Protein AF-A0A5K0W586-F1 (afdb_monomer)

Organism: NCBI:txid210225

Secondary structure (DSSP, 8-state):
-PPPPTT---------S---TT-EEEEE-TTS-EEEEEGGGGSS--TT-------

pLDDT: mean 93.81, std 3.38, range [77.62, 97.44]

Structure (mmCIF, N/CA/C/O backbone):
data_AF-A0A5K0W586-F1
#
_entry.id   AF-A0A5K0W586-F1
#
loop_
_atom_site.group_PDB
_atom_site.id
_atom_site.type_symbol
_atom_site.label_atom_id
_atom_site.label_alt_id
_atom_site.label_comp_id
_atom_site.label_asym_id
_atom_site.label_entity_id
_atom_site.label_seq_id
_atom_site.pdbx_PDB_ins_code
_atom_site.Cartn_x
_atom_site.Cartn_y
_atom_site.Cartn_z
_atom_site.occupancy
_atom_site.B_iso_or_equiv
_atom_site.auth_seq_id
_atom_site.auth_comp_id
_atom_site.auth_asym_id
_atom_site.auth_atom_id
_atom_site.pdbx_PDB_model_num
ATOM 1 N N . ILE A 1 1 ? 6.314 -5.941 13.330 1.00 77.62 1 ILE A N 1
ATOM 2 C CA . ILE A 1 1 ? 4.939 -6.458 13.142 1.00 77.62 1 ILE A CA 1
ATOM 3 C C . ILE A 1 1 ? 4.071 -5.254 12.818 1.00 77.62 1 ILE A C 1
ATOM 5 O O . ILE A 1 1 ? 4.241 -4.246 13.495 1.00 77.62 1 ILE A O 1
ATOM 9 N N . LEU A 1 2 ? 3.246 -5.326 11.769 1.00 87.00 2 LEU A N 1
ATOM 10 C CA . LEU A 1 2 ? 2.304 -4.257 11.433 1.00 87.00 2 LEU A CA 1
ATOM 11 C C . LEU A 1 2 ? 1.125 -4.319 12.411 1.00 87.00 2 LEU A C 1
ATOM 13 O O . LEU A 1 2 ? 0.478 -5.360 12.517 1.00 87.00 2 LEU A O 1
ATOM 17 N N . SER A 1 3 ? 0.884 -3.230 13.136 1.00 90.38 3 SER A N 1
ATOM 18 C CA . SER A 1 3 ? -0.262 -3.112 14.039 1.00 90.38 3 SER A CA 1
ATOM 19 C C . SER A 1 3 ? -1.503 -2.726 13.246 1.00 90.38 3 SER A C 1
ATOM 21 O O . SER A 1 3 ? -1.461 -1.753 12.498 1.00 90.38 3 SER A O 1
ATOM 23 N N . LEU A 1 4 ? -2.587 -3.474 13.429 1.00 91.75 4 LEU A N 1
ATOM 24 C CA . LEU A 1 4 ? -3.885 -3.193 12.822 1.00 91.75 4 LEU A CA 1
ATOM 25 C C . LEU A 1 4 ? -4.818 -2.574 13.861 1.00 91.75 4 LEU A C 1
ATOM 27 O O . LEU A 1 4 ? -4.790 -2.958 15.033 1.00 91.75 4 LEU A O 1
ATOM 31 N N . SER A 1 5 ? -5.639 -1.628 13.421 1.00 92.00 5 SER A N 1
ATOM 32 C CA . SER A 1 5 ? -6.701 -1.049 14.241 1.00 92.00 5 SER A CA 1
ATOM 33 C C . SER A 1 5 ? -7.838 -2.052 14.448 1.00 92.00 5 SER A C 1
ATOM 3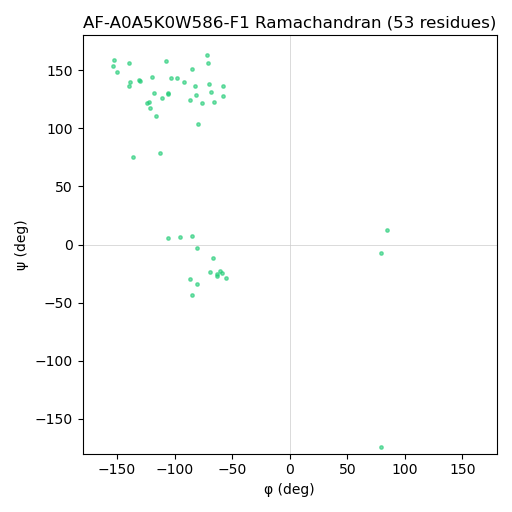5 O O . SER A 1 5 ? -7.972 -3.037 13.717 1.00 92.00 5 SER A O 1
ATOM 37 N N . GLU A 1 6 ? -8.695 -1.807 15.439 1.00 96.06 6 GLU A N 1
ATOM 38 C CA . GLU A 1 6 ? -9.872 -2.646 15.658 1.00 96.06 6 GLU A CA 1
ATOM 39 C C . GLU A 1 6 ? -10.765 -2.670 14.406 1.00 96.06 6 GLU A C 1
ATOM 41 O O . GLU A 1 6 ? -11.112 -1.632 13.846 1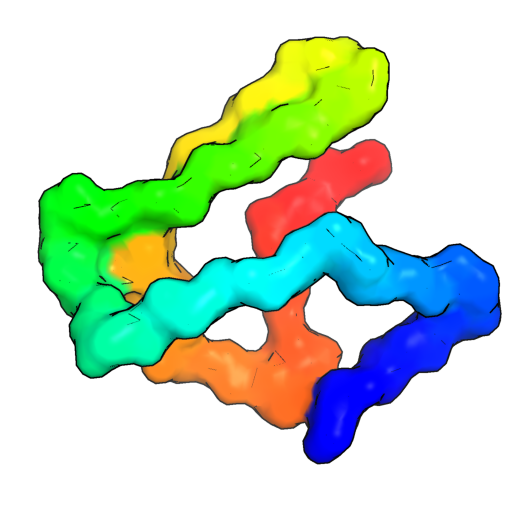.00 96.06 6 GLU A O 1
ATOM 46 N N . GLY A 1 7 ? -11.108 -3.874 13.939 1.00 93.62 7 GLY A N 1
ATOM 47 C CA . GLY A 1 7 ? -11.922 -4.073 12.738 1.00 93.62 7 GLY A CA 1
ATOM 48 C C . GLY A 1 7 ? -11.175 -3.924 11.407 1.00 93.62 7 GLY A C 1
ATOM 49 O O . GLY A 1 7 ? -11.746 -4.264 10.368 1.00 93.62 7 GLY A O 1
ATOM 50 N N . GLU A 1 8 ? -9.912 -3.489 11.415 1.00 93.88 8 GLU A N 1
ATOM 51 C CA . GLU A 1 8 ? -9.074 -3.431 10.219 1.00 93.88 8 GLU A CA 1
ATOM 52 C C . GLU A 1 8 ? -8.706 -4.847 9.749 1.00 93.88 8 GLU A C 1
ATOM 54 O O . GLU A 1 8 ? -8.419 -5.748 10.542 1.00 93.88 8 GLU A O 1
ATOM 59 N N . ARG A 1 9 ? -8.747 -5.067 8.431 1.00 92.81 9 ARG A N 1
ATOM 60 C CA . ARG A 1 9 ? -8.503 -6.376 7.815 1.00 92.81 9 ARG A CA 1
ATOM 61 C C . ARG A 1 9 ? -7.511 -6.238 6.675 1.00 92.81 9 ARG A C 1
ATOM 63 O O . ARG A 1 9 ? -7.589 -5.296 5.890 1.00 92.81 9 ARG A O 1
ATOM 70 N N . ILE A 1 10 ? -6.626 -7.223 6.548 1.00 93.31 10 ILE A N 1
ATOM 71 C CA . ILE A 1 10 ? -5.759 -7.353 5.376 1.00 93.31 10 ILE A CA 1
ATOM 72 C C . ILE A 1 10 ? -6.648 -7.653 4.167 1.00 93.31 10 ILE A C 1
ATOM 74 O O . ILE A 1 10 ? -7.388 -8.634 4.170 1.00 93.31 10 ILE A O 1
ATOM 78 N N . THR A 1 11 ? -6.576 -6.805 3.144 1.00 93.44 11 THR A N 1
ATOM 79 C CA . THR A 1 11 ? -7.349 -6.960 1.904 1.00 93.44 11 THR A CA 1
ATOM 80 C C . THR A 1 11 ? -6.656 -7.893 0.918 1.00 93.44 11 THR A C 1
ATOM 82 O O . THR A 1 11 ? -7.301 -8.763 0.343 1.00 93.44 11 THR A O 1
ATOM 85 N N . SER A 1 12 ? -5.339 -7.734 0.766 1.00 93.06 12 SER A N 1
ATOM 86 C CA . SER A 1 12 ? -4.509 -8.468 -0.188 1.00 93.06 12 SER A CA 1
ATOM 87 C C . SER A 1 12 ? -3.064 -8.549 0.303 1.00 93.06 12 SER A C 1
ATOM 89 O O . SER A 1 12 ? -2.585 -7.659 1.004 1.00 93.06 12 SER A O 1
ATOM 91 N N . ILE A 1 13 ? -2.347 -9.589 -0.124 1.00 94.25 13 ILE A N 1
ATOM 92 C CA . ILE A 1 13 ? -0.892 -9.707 0.026 1.00 94.25 13 ILE A CA 1
ATOM 93 C C . ILE A 1 13 ? -0.314 -9.877 -1.373 1.00 94.25 13 ILE A C 1
ATOM 95 O O . ILE A 1 13 ? -0.700 -10.795 -2.093 1.00 94.25 13 ILE A O 1
ATOM 99 N N . ILE A 1 14 ? 0.596 -8.986 -1.756 1.00 93.94 14 ILE A N 1
ATOM 100 C CA . ILE A 1 14 ? 1.252 -9.010 -3.064 1.00 93.94 14 ILE A CA 1
ATOM 101 C C . ILE A 1 14 ? 2.741 -9.255 -2.811 1.00 93.94 14 ILE A C 1
ATOM 103 O O . ILE A 1 14 ? 3.397 -8.381 -2.242 1.00 93.94 14 ILE A O 1
ATOM 107 N N . PRO A 1 15 ? 3.283 -10.431 -3.168 1.00 94.81 15 PRO A N 1
ATOM 108 C CA . PRO A 1 15 ? 4.714 -10.669 -3.067 1.00 94.81 15 PRO A CA 1
ATOM 109 C C . PRO A 1 15 ? 5.447 -9.803 -4.095 1.00 94.81 15 PRO A C 1
ATOM 111 O O . PRO A 1 15 ? 5.087 -9.781 -5.270 1.00 94.81 15 PRO A O 1
ATOM 114 N N . VAL A 1 16 ? 6.481 -9.098 -3.643 1.00 94.12 16 VAL A N 1
ATOM 115 C CA . VAL A 1 16 ? 7.316 -8.226 -4.473 1.00 94.12 16 VAL A CA 1
ATOM 116 C C . VAL A 1 16 ? 8.754 -8.718 -4.366 1.00 94.12 16 VAL A C 1
ATOM 118 O O . VAL A 1 16 ? 9.317 -8.738 -3.274 1.00 94.12 16 VAL A O 1
ATOM 121 N N . SER A 1 17 ? 9.330 -9.150 -5.487 1.00 94.44 17 SER A N 1
ATOM 122 C CA . SER A 1 17 ? 10.728 -9.596 -5.567 1.00 94.44 17 SER A CA 1
ATOM 123 C C . SER A 1 17 ? 11.699 -8.445 -5.824 1.00 94.44 17 SER A C 1
ATOM 125 O O . SER A 1 17 ? 12.846 -8.506 -5.394 1.00 94.44 17 SER A O 1
ATOM 127 N N . GLU A 1 18 ? 11.239 -7.403 -6.516 1.00 95.12 18 GLU A N 1
ATOM 128 C CA . GLU A 1 18 ? 12.027 -6.235 -6.900 1.00 95.12 18 GLU A CA 1
ATOM 129 C C . GLU A 1 18 ? 11.136 -4.997 -7.052 1.00 95.12 18 GLU A C 1
ATOM 131 O O . GLU A 1 18 ? 9.928 -5.105 -7.244 1.00 95.12 18 GLU A O 1
ATOM 136 N N . PHE A 1 19 ? 11.743 -3.816 -6.969 1.00 95.38 19 PHE A N 1
ATOM 137 C CA . PHE A 1 19 ? 11.080 -2.525 -7.139 1.00 95.38 19 PHE A CA 1
ATOM 138 C C . PHE A 1 19 ? 11.616 -1.871 -8.418 1.00 95.38 19 PHE A C 1
ATOM 140 O O . PHE A 1 19 ? 12.529 -1.049 -8.361 1.00 95.38 19 PHE A O 1
ATOM 147 N N . ALA A 1 20 ? 11.122 -2.319 -9.576 1.00 94.06 20 ALA A N 1
ATOM 148 C CA . ALA A 1 20 ? 11.531 -1.801 -10.882 1.00 94.06 20 ALA A CA 1
ATOM 149 C C . ALA A 1 20 ? 10.740 -0.536 -11.278 1.00 94.06 20 ALA A C 1
ATOM 151 O O . ALA A 1 20 ? 9.585 -0.355 -10.882 1.00 94.06 20 ALA A O 1
ATOM 152 N N . GLU A 1 21 ? 11.351 0.344 -12.081 1.00 90.25 21 GLU A N 1
ATOM 153 C CA . GLU A 1 21 ? 10.784 1.658 -12.4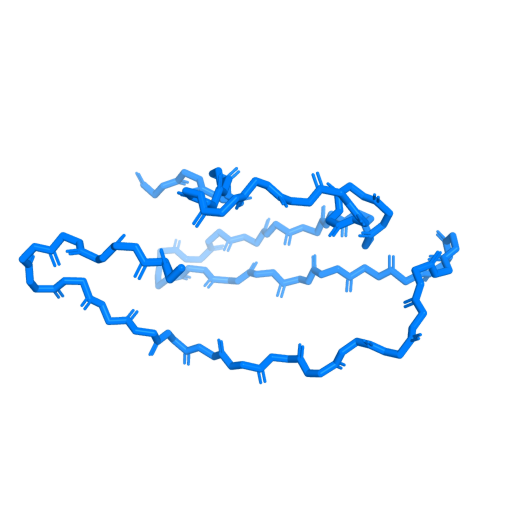40 1.00 90.25 21 GLU A CA 1
ATOM 154 C C . GLU A 1 21 ? 9.470 1.589 -13.236 1.00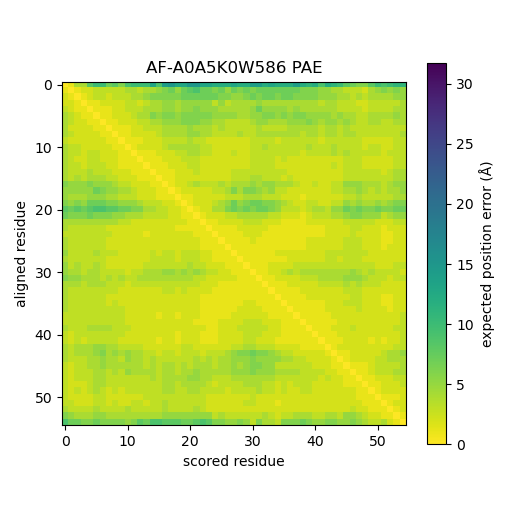 90.25 21 GLU A C 1
ATOM 156 O O . GLU A 1 21 ? 8.652 2.508 -13.160 1.00 90.25 21 GLU A O 1
ATOM 161 N N . ASP 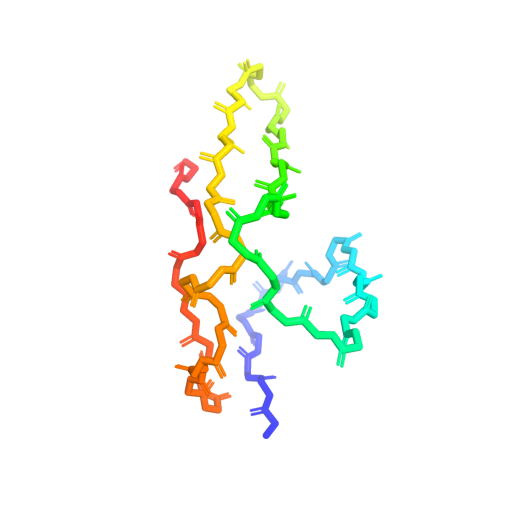A 1 22 ? 9.235 0.498 -13.962 1.00 95.00 22 ASP A N 1
ATOM 162 C CA . ASP A 1 22 ? 8.055 0.257 -14.793 1.00 95.00 22 ASP A CA 1
ATOM 163 C C . ASP A 1 22 ? 6.948 -0.543 -14.081 1.00 95.00 22 ASP A C 1
ATOM 165 O O . ASP A 1 22 ? 5.914 -0.860 -14.678 1.00 95.00 22 ASP A O 1
ATOM 169 N N . GLN A 1 23 ? 7.112 -0.818 -12.784 1.00 96.69 23 GLN A N 1
ATOM 170 C CA . GLN A 1 23 ? 6.120 -1.514 -11.972 1.00 96.69 23 GLN A CA 1
ATOM 171 C C . GLN A 1 23 ? 5.257 -0.548 -11.159 1.00 96.69 23 GLN A C 1
ATOM 173 O O . GLN A 1 23 ? 5.703 0.478 -10.635 1.00 96.69 23 GLN A O 1
ATOM 178 N N . TYR A 1 24 ? 3.979 -0.900 -11.024 1.00 97.12 24 TYR A N 1
ATOM 179 C CA . TYR A 1 24 ? 2.989 -0.068 -10.351 1.00 97.12 24 TYR A CA 1
ATOM 180 C C . TYR A 1 24 ? 2.062 -0.903 -9.479 1.00 97.12 24 TYR A C 1
ATOM 182 O O . TYR A 1 24 ? 1.567 -1.945 -9.903 1.00 97.12 24 TYR A O 1
ATOM 190 N N . LEU A 1 25 ? 1.744 -0.377 -8.298 1.00 96.75 25 LEU A N 1
ATOM 191 C CA . LEU A 1 25 ? 0.621 -0.846 -7.504 1.00 96.75 25 LEU A CA 1
ATOM 192 C C . LEU A 1 25 ? -0.643 -0.101 -7.946 1.00 96.75 25 LEU A C 1
ATOM 194 O O . LEU A 1 25 ? -0.683 1.135 -7.942 1.00 96.75 25 LEU A O 1
ATOM 198 N N . VAL A 1 26 ? -1.672 -0.856 -8.327 1.00 96.69 26 VAL A N 1
ATOM 199 C CA . VAL A 1 26 ? -2.994 -0.323 -8.673 1.00 96.69 26 VAL A CA 1
ATOM 200 C C . VAL A 1 26 ? -3.992 -0.754 -7.607 1.00 96.69 26 VAL A C 1
ATOM 202 O O . VAL A 1 26 ? -4.124 -1.936 -7.308 1.00 96.69 26 VAL A O 1
ATOM 205 N N . MET A 1 27 ? -4.688 0.221 -7.034 1.00 97.44 27 MET A N 1
ATOM 206 C CA . MET A 1 27 ? -5.692 0.032 -5.991 1.00 97.44 27 MET A CA 1
ATOM 207 C C . MET A 1 27 ? -7.040 0.555 -6.473 1.00 97.44 27 MET A C 1
ATOM 209 O O . MET A 1 27 ? -7.097 1.566 -7.178 1.00 97.44 27 MET A O 1
ATOM 213 N N . LEU A 1 28 ? -8.113 -0.125 -6.073 1.00 95.88 28 LEU A N 1
ATOM 214 C CA . LEU A 1 28 ? -9.490 0.245 -6.380 1.00 95.88 28 LEU A CA 1
ATOM 215 C C . LEU A 1 28 ? -10.313 0.248 -5.093 1.00 95.88 28 LEU A C 1
ATOM 217 O O . LEU A 1 28 ? -10.140 -0.626 -4.243 1.00 95.88 28 LEU A O 1
ATOM 221 N N . THR A 1 29 ? -11.208 1.221 -4.955 1.00 95.94 29 THR A N 1
ATOM 222 C CA . THR A 1 29 ? -12.124 1.324 -3.812 1.00 95.94 29 THR A CA 1
ATOM 223 C C . THR A 1 29 ? -13.548 0.963 -4.226 1.00 95.94 29 THR A C 1
ATOM 225 O O . THR A 1 29 ? -13.913 1.072 -5.397 1.00 95.94 29 THR A O 1
ATOM 228 N N . ALA A 1 30 ? -14.387 0.577 -3.260 1.00 95.12 30 ALA A N 1
ATOM 229 C CA . ALA A 1 30 ? -15.802 0.280 -3.509 1.00 95.12 30 ALA A CA 1
ATOM 230 C C . ALA A 1 30 ? -16.588 1.484 -4.070 1.00 95.12 30 ALA A C 1
ATOM 232 O O . ALA A 1 30 ? -17.589 1.299 -4.753 1.00 95.12 30 ALA A O 1
ATOM 233 N N . ASN A 1 31 ? -16.102 2.708 -3.837 1.00 96.50 31 ASN A N 1
ATOM 234 C CA . ASN A 1 31 ? -16.700 3.947 -4.343 1.00 96.50 31 ASN A CA 1
ATOM 235 C C . ASN A 1 31 ? -16.235 4.301 -5.770 1.00 96.50 31 ASN A C 1
ATOM 237 O O . ASN A 1 31 ? -16.532 5.387 -6.259 1.00 96.50 31 ASN A O 1
ATOM 241 N N . GLY A 1 32 ? -15.485 3.415 -6.436 1.00 96.62 32 GLY A N 1
ATOM 242 C CA . GLY A 1 32 ? -15.059 3.597 -7.825 1.00 96.62 32 GLY A CA 1
ATOM 243 C C . GLY A 1 32 ? -13.796 4.442 -8.012 1.00 96.62 32 GLY A C 1
ATOM 244 O O . GLY A 1 32 ? -13.480 4.810 -9.141 1.00 96.62 32 GLY A O 1
ATOM 245 N N . PHE A 1 33 ? -13.044 4.737 -6.946 1.00 97.00 33 PHE A N 1
ATOM 246 C CA . PHE A 1 33 ? -11.760 5.431 -7.075 1.00 97.00 33 PHE A CA 1
ATOM 247 C C . PHE A 1 33 ? -10.644 4.455 -7.437 1.00 97.00 33 PHE A C 1
ATOM 249 O O . PHE A 1 33 ? -10.526 3.386 -6.838 1.00 97.00 33 PHE A O 1
ATOM 256 N N . ILE A 1 34 ? -9.792 4.860 -8.382 1.00 97.31 34 ILE A N 1
ATOM 257 C CA . ILE A 1 34 ? -8.619 4.102 -8.821 1.00 97.31 34 ILE A CA 1
ATOM 258 C C . ILE A 1 34 ? -7.365 4.917 -8.519 1.00 97.31 34 ILE A C 1
ATOM 260 O O . ILE A 1 34 ? -7.272 6.087 -8.889 1.00 97.31 34 ILE A O 1
ATOM 264 N N . LYS A 1 35 ? -6.374 4.287 -7.886 1.00 96.94 35 LYS A N 1
ATOM 265 C CA . LYS A 1 35 ? -5.056 4.879 -7.646 1.00 96.94 35 LYS A CA 1
ATOM 266 C C . LYS A 1 35 ? -3.970 3.989 -8.234 1.00 96.94 35 LYS A C 1
ATOM 268 O O . LYS A 1 35 ? -3.838 2.836 -7.836 1.00 96.94 35 LYS A O 1
ATOM 273 N N . LYS A 1 36 ? -3.171 4.544 -9.148 1.00 97.19 36 LYS A N 1
ATOM 274 C CA . LYS A 1 36 ? -1.943 3.932 -9.678 1.00 97.19 36 LYS A CA 1
ATOM 275 C C . LYS A 1 36 ? -0.740 4.645 -9.069 1.00 97.19 36 LYS A C 1
ATOM 277 O O . LYS A 1 36 ? -0.675 5.871 -9.076 1.00 97.19 36 LYS A O 1
ATOM 282 N N . THR A 1 37 ? 0.204 3.899 -8.514 1.00 96.81 37 THR A N 1
ATOM 283 C CA . THR A 1 37 ? 1.393 4.458 -7.855 1.00 96.81 37 THR A CA 1
ATOM 284 C C . THR A 1 37 ? 2.605 3.609 -8.208 1.00 96.81 37 THR A C 1
ATOM 286 O O . THR A 1 37 ? 2.495 2.386 -8.244 1.00 96.81 37 THR A O 1
ATOM 289 N N . SER A 1 38 ? 3.739 4.244 -8.529 1.00 96.94 38 SER A N 1
ATOM 290 C CA . SER A 1 38 ? 4.981 3.511 -8.821 1.00 96.94 38 SER A CA 1
ATOM 291 C C . SER A 1 38 ? 5.354 2.643 -7.626 1.00 96.94 38 SER A C 1
ATOM 293 O O . SER A 1 38 ? 5.277 3.097 -6.479 1.00 96.94 38 SER A O 1
ATOM 295 N N . LEU A 1 39 ? 5.752 1.399 -7.898 1.00 96.75 39 LEU A N 1
ATOM 296 C CA . LEU A 1 39 ? 6.109 0.453 -6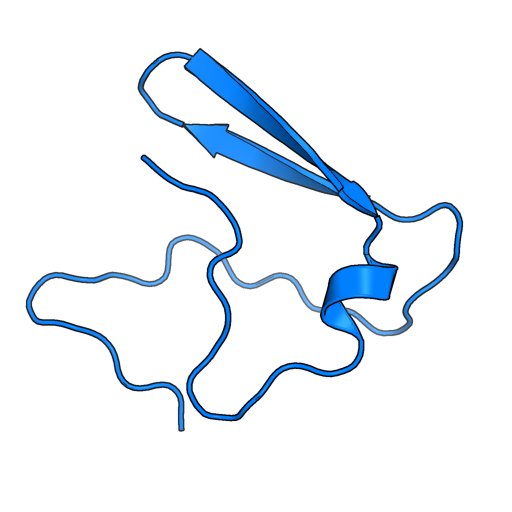.852 1.00 96.75 39 LEU A CA 1
ATOM 297 C C . LEU A 1 39 ? 7.326 0.946 -6.054 1.00 96.75 39 LEU A C 1
ATOM 299 O O . LEU A 1 39 ? 7.404 0.694 -4.857 1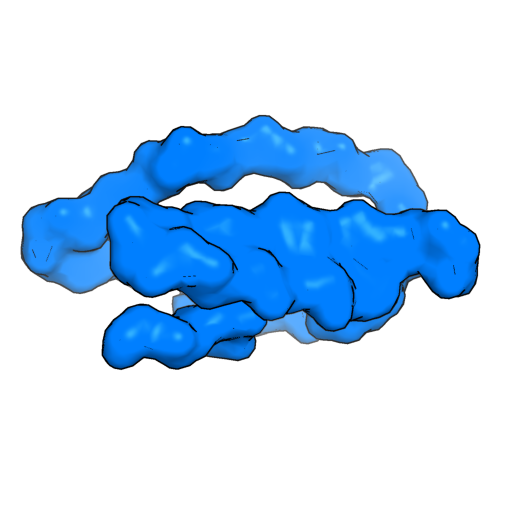.00 96.75 39 LEU A O 1
ATOM 303 N N . ASN A 1 40 ? 8.201 1.759 -6.655 1.00 95.50 40 ASN A N 1
ATOM 304 C CA . ASN A 1 40 ? 9.392 2.325 -6.010 1.00 95.50 40 ASN A CA 1
ATOM 305 C C . ASN A 1 40 ? 9.095 3.109 -4.724 1.00 95.50 40 ASN A C 1
ATOM 307 O O . ASN A 1 40 ? 9.918 3.104 -3.806 1.00 95.50 40 ASN A O 1
ATOM 311 N N . PHE A 1 41 ? 7.910 3.715 -4.595 1.00 94.75 41 PHE A N 1
ATOM 312 C CA . PHE A 1 41 ? 7.492 4.388 -3.357 1.00 94.75 41 PHE A CA 1
ATOM 313 C C . PHE A 1 41 ? 7.278 3.434 -2.167 1.00 94.75 41 PHE A C 1
ATOM 315 O O . PHE A 1 41 ? 7.171 3.886 -1.030 1.00 94.75 41 PHE A O 1
ATOM 322 N N . TYR A 1 42 ? 7.246 2.125 -2.415 1.00 94.94 42 TYR A N 1
ATOM 323 C CA . TYR A 1 42 ? 7.054 1.063 -1.428 1.00 94.94 42 TYR A CA 1
ATOM 324 C C . TYR A 1 42 ? 8.354 0.300 -1.105 1.00 94.94 42 TYR A C 1
ATOM 326 O O . TYR A 1 42 ? 8.321 -0.661 -0.342 1.00 94.94 42 TYR A O 1
ATOM 334 N N . SER A 1 43 ? 9.503 0.730 -1.641 1.00 94.75 43 SER A N 1
ATOM 335 C CA . SER A 1 43 ? 10.810 0.075 -1.438 1.00 94.75 43 SER A CA 1
ATOM 336 C C . SER A 1 43 ? 11.363 0.191 -0.009 1.00 94.75 43 SER A C 1
ATOM 338 O O . SER A 1 43 ? 12.155 -0.646 0.419 1.00 94.75 43 SER A O 1
ATOM 340 N N . ALA A 1 44 ? 10.933 1.204 0.751 1.00 92.88 44 ALA A N 1
ATOM 341 C CA . ALA A 1 44 ? 11.404 1.478 2.109 1.00 92.88 44 ALA A CA 1
ATOM 342 C C . ALA A 1 44 ? 10.239 1.826 3.055 1.00 92.88 44 ALA A C 1
ATOM 344 O O . ALA A 1 44 ? 10.020 2.984 3.417 1.00 92.88 44 ALA A O 1
ATOM 345 N N . ILE A 1 45 ? 9.472 0.810 3.461 1.00 92.12 45 ILE A N 1
ATOM 346 C CA . ILE A 1 45 ? 8.315 0.965 4.356 1.00 92.12 45 ILE A CA 1
ATOM 347 C C . ILE A 1 45 ? 8.740 0.794 5.819 1.00 92.12 45 ILE A C 1
ATOM 349 O O . ILE A 1 45 ? 9.531 -0.080 6.172 1.00 92.12 45 ILE A O 1
ATOM 353 N N . ARG A 1 46 ? 8.184 1.630 6.698 1.00 92.31 46 ARG A N 1
ATOM 354 C CA . ARG A 1 46 ? 8.381 1.533 8.151 1.00 92.31 46 ARG A CA 1
ATOM 355 C C . ARG A 1 46 ? 7.641 0.317 8.710 1.00 92.31 46 ARG A C 1
ATOM 357 O O . ARG A 1 46 ? 6.614 -0.088 8.181 1.00 92.31 46 ARG A O 1
ATOM 364 N N . SER A 1 47 ? 8.076 -0.209 9.851 1.00 89.50 47 SER A N 1
ATOM 365 C CA . SER A 1 47 ? 7.368 -1.307 10.534 1.00 89.50 47 SER A CA 1
ATOM 366 C C . SER A 1 47 ? 5.918 -0.966 10.915 1.00 89.50 47 SER A C 1
ATOM 368 O O . SER A 1 47 ? 5.094 -1.869 11.034 1.00 89.50 47 SER A O 1
ATOM 370 N N . THR A 1 48 ? 5.610 0.325 11.069 1.00 91.50 48 THR A N 1
ATOM 371 C CA . THR A 1 48 ? 4.267 0.871 11.322 1.00 91.50 48 THR A CA 1
ATOM 372 C C . THR A 1 48 ? 3.403 0.997 10.064 1.00 91.50 48 THR A C 1
ATOM 374 O O . THR A 1 48 ? 2.264 1.433 10.160 1.00 91.50 48 THR A O 1
ATOM 377 N N . GLY A 1 49 ? 3.938 0.674 8.886 1.00 92.62 49 GLY A N 1
ATOM 378 C CA . GLY A 1 49 ? 3.267 0.879 7.606 1.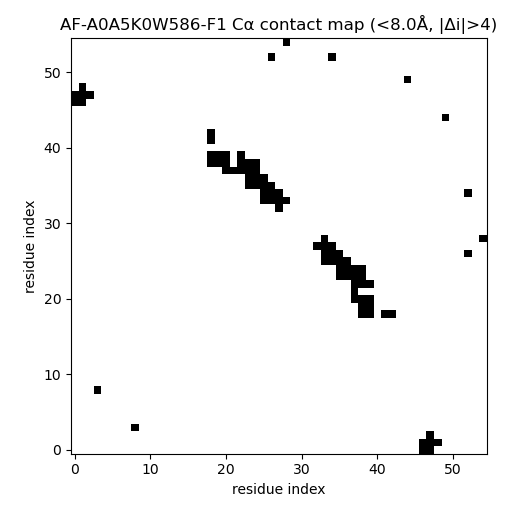00 92.62 49 GLY A CA 1
ATOM 379 C C . GLY A 1 49 ? 3.340 2.320 7.090 1.00 92.62 49 GLY A C 1
ATOM 380 O O . GLY A 1 49 ? 4.028 3.181 7.649 1.00 92.62 49 GLY A O 1
ATOM 381 N N . ILE A 1 50 ? 2.636 2.553 5.981 1.00 93.25 50 ILE A N 1
ATOM 382 C CA . ILE A 1 50 ? 2.449 3.850 5.317 1.00 93.25 50 ILE A CA 1
ATOM 383 C C . ILE A 1 50 ? 1.003 3.972 4.823 1.00 93.25 50 ILE A C 1
ATOM 385 O O . ILE A 1 50 ? 0.349 2.965 4.553 1.00 93.25 50 ILE A O 1
ATOM 389 N N . ILE A 1 51 ? 0.514 5.200 4.643 1.00 93.38 51 ILE A N 1
ATOM 390 C CA . ILE A 1 51 ? -0.807 5.444 4.050 1.00 93.38 51 ILE A CA 1
ATOM 391 C C . ILE A 1 51 ? -0.695 5.313 2.525 1.00 93.38 51 ILE A C 1
ATOM 393 O O . ILE A 1 51 ? -0.185 6.204 1.848 1.00 93.38 51 ILE A O 1
ATOM 397 N N . ALA A 1 52 ? -1.166 4.190 1.978 1.00 94.19 52 ALA A N 1
ATOM 398 C CA . ALA A 1 52 ? -1.121 3.920 0.539 1.00 94.19 52 ALA A CA 1
ATOM 399 C C . ALA A 1 52 ? -2.252 4.619 -0.2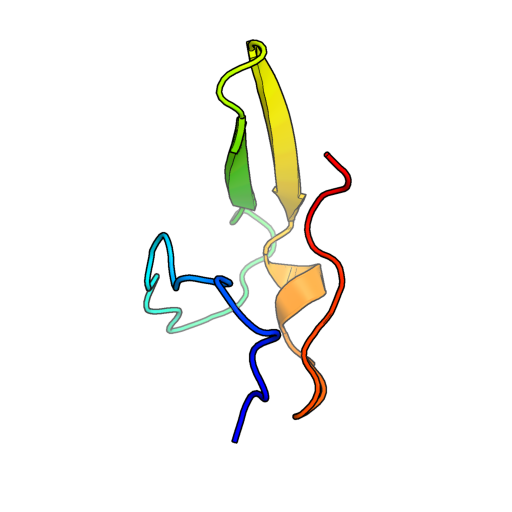38 1.00 94.19 52 ALA A C 1
ATOM 401 O O . ALA A 1 52 ? -2.045 5.061 -1.368 1.00 94.19 52 ALA A O 1
ATOM 402 N N . ILE A 1 53 ? -3.435 4.756 0.360 1.00 93.38 53 ILE A N 1
ATOM 403 C CA . ILE A 1 53 ? -4.621 5.406 -0.209 1.00 93.38 53 ILE A CA 1
ATOM 404 C C . ILE A 1 53 ? -5.448 6.022 0.926 1.00 93.38 53 ILE A C 1
ATOM 406 O O . ILE A 1 53 ? -5.437 5.500 2.037 1.00 93.38 53 ILE A O 1
ATOM 410 N N . GLN A 1 54 ? -6.131 7.132 0.649 1.00 89.19 54 GLN A N 1
ATOM 411 C CA . GLN A 1 54 ? -7.091 7.739 1.569 1.00 89.19 54 GLN A CA 1
ATOM 412 C C . GLN A 1 54 ? -8.504 7.449 1.055 1.00 89.19 54 GLN A C 1
ATOM 414 O O . GLN A 1 54 ? -8.750 7.608 -0.143 1.00 89.19 54 GLN A O 1
ATOM 419 N N . LEU A 1 55 ? -9.367 6.950 1.944 1.00 85.56 55 LEU A N 1
ATOM 420 C CA . LEU A 1 55 ? -10.743 6.528 1.663 1.00 85.56 55 LEU A CA 1
ATOM 421 C C . LEU A 1 55 ? -11.757 7.562 2.150 1.00 85.56 55 LEU A C 1
ATOM 423 O O . LEU A 1 55 ? -11.441 8.256 3.144 1.00 85.56 55 LEU A O 1
#

Radius of gyration: 12.38 Å; Cα contacts (8 Å, |Δi|>4): 43; chains: 1; bounding box: 29×18×30 Å

Nearest PDB structures (foldseek):
  6ip6-assembly1_2a  TM=3.756E-01  e=4.318E+00  Homo sapiens
  7pwg-assembly1_g  TM=4.030E-01  e=9.192E+00  Giardia lamblia ATCC 50803

Sequence (55 aa):
ILSLSEGERITSIIPVSEFAEDQYLVMLTANGFIKKTSLNFYSAIRSTGIIAIQL

Foldseek 3Di:
DADDDVPDDDPDDDDDPDQDQPDWDWDADPVGDIDIDRSNVVPDADSNGDCPDDD

InterPro domains:
  IPR006691 DNA gyrase/topoisomerase IV, subunit A, C-terminal repeat [PF03989] (2-17)
  IPR006691 DNA gyrase/topoisomerase IV, subunit A, C-terminal repeat [PF03989] (23-55)
  IPR035516 DNA gyrase/topoisomerase IV, subunit A, C-terminal [G3DSA:2.120.10.90] (1-55)
  IPR035516 DNA gyrase/topoisomerase IV, subunit A, C-terminal [SSF101904] (2-55)
  IPR050220 Type II DNA Topoisomerases [PTHR43493] (1-55)

Solvent-accessible surface area (backbone atoms only — not comparable to full-atom values): 4023 Å² total; per-residue (Å²): 118,72,80,71,59,93,91,62,72,89,86,79,85,80,92,74,95,72,65,49,93,92,38,64,49,74,48,75,46,98,88,72,50,74,49,79,42,58,33,55,81,63,72,78,70,53,62,79,55,76,88,88,74,90,132

Mean predicted aligned error: 2.99 Å